Protein AF-A0A940G2L7-F1 (afdb_monomer_lite)

Foldseek 3Di:
DFCPVVVVVVCVLCVVVVWHWDDDRFWIKTWDDAPFWIKMWIWGTDDPQKIKIWIWTPGGPDPDIDTDMDMDGVVCVSVVVVVNVVVVVVVSVD

Structure (mmCIF, N/CA/C/O backbone):
data_AF-A0A940G2L7-F1
#
_entry.id   AF-A0A940G2L7-F1
#
loop_
_atom_site.group_PDB
_atom_site.id
_atom_site.type_symbol
_atom_site.label_atom_id
_atom_site.label_alt_id
_atom_site.label_comp_id
_atom_site.label_asym_id
_atom_site.label_entity_id
_atom_site.label_seq_id
_atom_site.pdbx_PDB_ins_code
_atom_site.Cartn_x
_atom_site.Cartn_y
_atom_site.Cartn_z
_atom_site.occupancy
_atom_site.B_iso_or_equiv
_atom_site.auth_seq_id
_atom_site.auth_comp_id
_atom_site.auth_asym_id
_atom_site.auth_atom_id
_atom_site.pdbx_PDB_model_num
ATOM 1 N N . MET A 1 1 ? -9.500 5.760 15.352 1.00 59.47 1 MET A N 1
ATOM 2 C CA . MET A 1 1 ? -9.691 4.338 14.995 1.00 59.47 1 MET A CA 1
ATOM 3 C C . MET A 1 1 ? -8.291 3.773 14.790 1.00 59.47 1 MET A C 1
ATOM 5 O O . MET A 1 1 ? -7.463 4.509 14.274 1.00 59.47 1 MET A O 1
ATOM 9 N N . SER A 1 2 ? -7.957 2.584 15.293 1.00 78.00 2 SER A N 1
ATOM 10 C CA . SER A 1 2 ? -6.599 2.031 15.145 1.00 78.00 2 SER A CA 1
ATOM 11 C C . SER A 1 2 ? -6.554 1.000 14.019 1.00 78.00 2 SER A C 1
ATOM 13 O O . SER A 1 2 ? -7.588 0.466 13.621 1.00 78.00 2 SER A O 1
ATOM 15 N N . PHE A 1 3 ? -5.354 0.675 13.538 1.00 84.75 3 PHE A N 1
ATOM 16 C CA . PHE A 1 3 ? -5.148 -0.400 12.563 1.00 84.75 3 PHE A CA 1
ATOM 17 C C . PHE A 1 3 ? -5.533 -1.795 13.063 1.00 84.75 3 PHE A C 1
ATOM 19 O O . PHE A 1 3 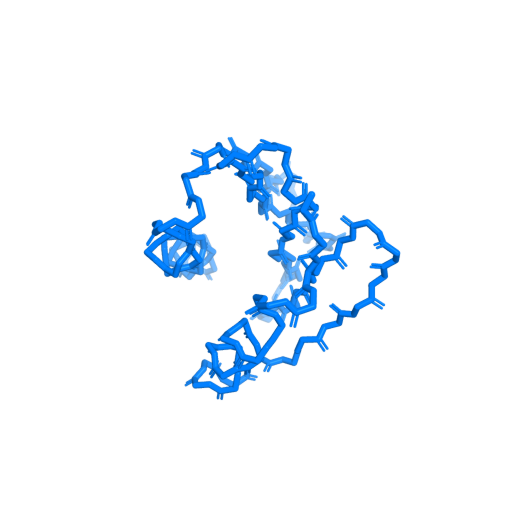? -5.641 -2.708 12.255 1.00 84.75 3 PHE A O 1
ATOM 26 N N . ALA A 1 4 ? -5.769 -1.982 14.365 1.00 85.38 4 ALA A N 1
ATOM 27 C CA . ALA A 1 4 ? -5.968 -3.305 14.952 1.00 85.38 4 ALA A CA 1
ATOM 28 C C . ALA A 1 4 ? -7.091 -4.113 14.273 1.00 85.38 4 ALA A C 1
ATOM 30 O O . ALA A 1 4 ? -6.970 -5.326 14.128 1.00 85.38 4 ALA A O 1
ATOM 31 N N . SER A 1 5 ? -8.162 -3.453 13.819 1.00 90.31 5 SER A N 1
ATOM 32 C CA . SER A 1 5 ? -9.266 -4.108 13.104 1.00 90.31 5 SER A CA 1
ATOM 33 C C . SER A 1 5 ? -9.006 -4.322 11.609 1.00 90.31 5 SER A C 1
ATOM 35 O O . SER A 1 5 ? -9.685 -5.138 10.993 1.00 90.31 5 SER A O 1
ATOM 37 N N . LEU A 1 6 ? -8.058 -3.592 11.018 1.00 93.00 6 LEU A N 1
ATOM 38 C CA . LEU A 1 6 ? -7.743 -3.631 9.585 1.00 93.00 6 LEU A CA 1
ATOM 39 C C . LEU A 1 6 ? -6.561 -4.557 9.282 1.00 93.00 6 LEU A C 1
ATOM 41 O O . LEU A 1 6 ? -6.527 -5.174 8.219 1.00 93.00 6 LEU A O 1
ATOM 45 N N . ASP A 1 7 ? -5.633 -4.703 10.230 1.00 94.94 7 ASP A N 1
ATOM 46 C CA . ASP A 1 7 ? -4.393 -5.470 10.085 1.00 94.94 7 ASP A CA 1
ATOM 47 C C . ASP A 1 7 ? -4.599 -6.893 9.549 1.00 94.94 7 ASP A C 1
ATOM 49 O O . ASP A 1 7 ? -3.8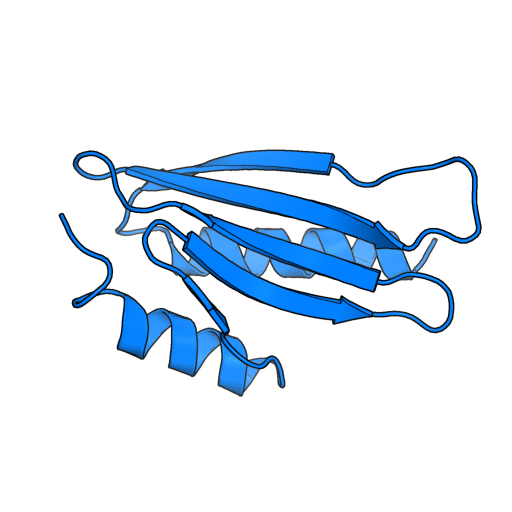93 -7.254 8.607 1.00 94.94 7 ASP A O 1
ATOM 53 N N . PRO A 1 8 ? -5.571 -7.696 10.033 1.00 96.38 8 PRO A N 1
ATOM 54 C CA . PRO A 1 8 ? -5.788 -9.036 9.486 1.00 96.38 8 PRO A CA 1
ATOM 55 C C . PRO A 1 8 ? -6.200 -9.028 8.008 1.00 96.38 8 PRO A C 1
ATOM 57 O O . PRO A 1 8 ? -5.870 -9.946 7.258 1.00 96.38 8 PRO A O 1
ATOM 60 N N . GLY A 1 9 ? -6.944 -8.004 7.585 1.00 97.19 9 GLY A N 1
ATOM 61 C CA . GLY A 1 9 ? -7.372 -7.851 6.200 1.00 97.19 9 GLY A CA 1
ATOM 62 C C . GLY A 1 9 ? -6.232 -7.383 5.301 1.00 97.19 9 GLY A C 1
ATOM 63 O O . GLY A 1 9 ? -6.022 -7.969 4.242 1.00 97.19 9 GLY A O 1
ATOM 64 N N . ILE A 1 10 ? -5.462 -6.384 5.746 1.00 97.06 10 ILE A N 1
ATOM 65 C CA . ILE A 1 10 ? -4.299 -5.875 5.003 1.00 97.06 10 ILE A CA 1
ATOM 66 C C . ILE A 1 10 ? -3.238 -6.975 4.872 1.00 97.06 10 ILE A C 1
ATOM 68 O O . ILE A 1 10 ? -2.663 -7.155 3.803 1.00 97.06 10 ILE A O 1
ATOM 72 N N . GLU A 1 11 ? -3.013 -7.761 5.925 1.00 97.81 11 GLU A N 1
ATOM 73 C CA . GLU A 1 11 ? -2.075 -8.887 5.899 1.00 97.81 11 GLU A CA 1
ATOM 74 C C . GLU A 1 11 ? -2.523 -9.987 4.934 1.00 97.81 11 GLU A C 1
ATOM 76 O O . GLU A 1 11 ? -1.707 -10.506 4.172 1.00 97.81 11 GLU A O 1
ATOM 81 N N . ARG A 1 12 ? -3.822 -10.311 4.912 1.00 98.19 12 ARG A N 1
ATOM 82 C CA . ARG A 1 12 ? -4.380 -11.266 3.948 1.00 98.19 12 ARG A CA 1
ATOM 83 C C . ARG A 1 12 ? -4.234 -10.768 2.514 1.00 98.19 12 ARG A C 1
ATOM 85 O O . ARG A 1 12 ? -3.850 -11.553 1.653 1.00 98.19 12 ARG A O 1
ATOM 92 N N . TRP A 1 13 ? -4.551 -9.498 2.270 1.00 98.25 13 TRP A N 1
ATOM 93 C CA . TRP A 1 13 ? -4.390 -8.872 0.961 1.00 98.25 13 TRP A CA 1
ATOM 94 C C . TRP A 1 13 ? -2.927 -8.933 0.508 1.00 98.25 13 TRP A C 1
ATOM 96 O O . TRP A 1 13 ? -2.643 -9.466 -0.561 1.00 98.25 13 TRP A O 1
ATOM 106 N N . ALA A 1 14 ? -1.993 -8.499 1.358 1.00 98.12 14 ALA A N 1
ATOM 107 C CA . ALA A 1 14 ? -0.567 -8.537 1.050 1.00 98.12 14 ALA A CA 1
ATOM 108 C C . ALA A 1 14 ? -0.115 -9.969 0.721 1.00 98.12 14 ALA A C 1
ATOM 110 O O . ALA A 1 14 ? 0.495 -10.202 -0.321 1.00 98.12 14 ALA A O 1
ATOM 111 N N . GLY A 1 15 ? -0.501 -10.944 1.550 1.00 98.12 15 GLY A N 1
ATOM 112 C CA . GLY A 1 15 ? -0.180 -12.353 1.328 1.00 98.12 15 GLY A CA 1
ATOM 113 C C . GLY A 1 15 ? -0.747 -12.922 0.023 1.00 98.12 15 GLY A C 1
ATOM 114 O O . GLY A 1 15 ? -0.060 -13.692 -0.645 1.00 98.12 15 GLY A O 1
ATOM 115 N N . ALA A 1 16 ? -1.959 -12.524 -0.379 1.00 98.06 16 ALA A N 1
ATOM 116 C CA . ALA A 1 16 ? -2.569 -12.953 -1.642 1.00 98.06 16 ALA A CA 1
ATOM 117 C C . ALA A 1 16 ? -1.792 -12.467 -2.879 1.00 98.06 16 ALA A C 1
ATOM 119 O O . ALA A 1 16 ? -1.795 -13.144 -3.905 1.00 98.06 16 ALA A O 1
ATOM 120 N N . HIS A 1 17 ? -1.084 -11.342 -2.756 1.00 97.69 17 HIS A N 1
ATOM 121 C CA . HIS A 1 17 ? -0.250 -10.757 -3.812 1.00 97.69 17 HIS A CA 1
ATOM 122 C C . HIS A 1 17 ? 1.242 -11.084 -3.669 1.00 97.69 17 HIS A C 1
ATOM 124 O O . HIS A 1 17 ? 2.074 -10.513 -4.370 1.00 97.69 17 HIS A O 1
ATOM 130 N N . GLY A 1 18 ? 1.609 -11.987 -2.753 1.00 97.12 18 GLY A N 1
ATOM 131 C CA . GLY A 1 18 ? 3.012 -12.326 -2.492 1.00 97.12 18 GLY A CA 1
ATOM 132 C C . GLY A 1 18 ? 3.820 -11.182 -1.867 1.00 97.12 18 GLY A C 1
ATOM 133 O O . GLY A 1 18 ? 5.049 -11.204 -1.901 1.00 97.12 18 GLY A O 1
ATOM 134 N N . LEU A 1 19 ? 3.145 -10.186 -1.294 1.00 97.44 19 LEU A N 1
ATOM 135 C CA . LEU A 1 19 ? 3.747 -9.058 -0.596 1.00 97.44 19 LEU A CA 1
ATOM 136 C C . LEU A 1 19 ? 3.857 -9.357 0.900 1.00 97.44 19 LEU A C 1
ATOM 138 O O . LEU A 1 19 ? 3.075 -10.113 1.481 1.00 97.44 19 LEU A O 1
ATOM 142 N N . ARG A 1 20 ? 4.820 -8.707 1.553 1.00 97.06 20 ARG A N 1
ATOM 143 C CA . ARG A 1 20 ? 4.973 -8.755 3.008 1.00 97.06 20 ARG A CA 1
ATOM 144 C C . ARG A 1 20 ? 4.520 -7.440 3.628 1.00 97.06 20 ARG A C 1
ATOM 146 O O . ARG A 1 20 ? 5.088 -6.394 3.328 1.00 97.06 20 ARG A O 1
ATOM 153 N N . LEU A 1 21 ? 3.556 -7.526 4.544 1.00 97.62 21 LEU A N 1
ATOM 154 C CA . LEU A 1 21 ? 3.095 -6.383 5.322 1.00 97.62 21 LEU A CA 1
ATOM 155 C C . LEU A 1 21 ? 4.119 -5.982 6.391 1.00 97.62 21 LEU A C 1
ATOM 157 O O . LEU A 1 21 ? 4.456 -6.770 7.280 1.00 97.62 21 LEU A O 1
ATOM 161 N N . MET A 1 22 ? 4.539 -4.726 6.336 1.00 97.50 22 MET A N 1
ATOM 162 C CA . MET A 1 22 ? 5.350 -4.048 7.340 1.00 97.50 22 MET A CA 1
ATOM 163 C C . MET A 1 22 ? 4.463 -3.130 8.187 1.00 97.50 22 MET A C 1
ATOM 165 O O . MET A 1 22 ? 3.448 -2.604 7.719 1.00 97.50 22 MET A O 1
ATOM 169 N N . ARG A 1 23 ? 4.817 -2.976 9.466 1.00 96.12 23 ARG A N 1
ATOM 170 C CA . ARG A 1 23 ? 4.012 -2.251 10.454 1.00 96.12 23 ARG A CA 1
ATOM 171 C C . ARG A 1 23 ? 4.887 -1.257 11.202 1.00 96.12 23 ARG A C 1
ATOM 173 O O . ARG A 1 23 ? 5.828 -1.668 11.873 1.00 96.12 23 ARG A O 1
ATOM 180 N N . GLU A 1 24 ? 4.520 0.014 11.133 1.00 93.88 24 GLU A N 1
ATOM 181 C CA . GLU A 1 24 ? 5.071 1.091 11.959 1.00 93.88 24 GLU A CA 1
ATOM 182 C C . GLU A 1 24 ? 3.920 1.851 12.629 1.00 93.88 24 GLU A C 1
ATOM 184 O O . GLU A 1 24 ? 2.760 1.663 12.262 1.00 93.88 24 GLU A O 1
ATOM 189 N N . GLU A 1 25 ? 4.198 2.658 13.656 1.00 87.06 25 GLU A N 1
ATOM 190 C CA . GLU A 1 25 ? 3.169 3.205 14.563 1.00 87.06 25 GLU A CA 1
ATOM 191 C C . GLU A 1 25 ? 1.927 3.741 13.833 1.00 87.06 25 GLU A C 1
ATOM 193 O O . GLU A 1 25 ? 0.806 3.296 14.101 1.00 87.06 25 GLU A O 1
ATOM 198 N N . ALA A 1 26 ? 2.135 4.636 12.866 1.00 89.94 26 ALA A N 1
ATOM 199 C CA . ALA A 1 26 ? 1.067 5.318 12.141 1.00 89.94 26 ALA A CA 1
ATOM 200 C C . ALA A 1 26 ? 0.823 4.786 10.722 1.00 89.94 26 ALA A C 1
ATOM 202 O O . ALA A 1 26 ? -0.072 5.296 10.045 1.00 89.94 26 ALA A O 1
ATOM 203 N N . VAL A 1 27 ? 1.579 3.782 10.264 1.00 94.88 27 VAL A N 1
ATOM 204 C CA . VAL A 1 27 ? 1.518 3.323 8.870 1.00 94.88 27 VAL A CA 1
ATOM 205 C C . VAL A 1 27 ? 1.593 1.808 8.723 1.00 94.88 27 VAL A C 1
ATOM 207 O O . VAL A 1 27 ? 2.146 1.065 9.543 1.00 94.88 27 VAL A O 1
ATOM 210 N N . ARG A 1 28 ? 1.013 1.337 7.629 1.00 96.94 28 ARG A N 1
ATOM 211 C CA . ARG A 1 28 ? 1.129 -0.026 7.125 1.00 96.94 28 ARG A CA 1
ATOM 212 C C . ARG A 1 28 ? 1.646 0.058 5.714 1.00 96.94 28 ARG A C 1
ATOM 214 O O . ARG A 1 28 ? 1.110 0.828 4.933 1.00 96.94 28 ARG A O 1
ATOM 221 N N . PHE A 1 29 ? 2.674 -0.704 5.383 1.00 97.31 29 PHE A N 1
ATOM 222 C CA . PHE A 1 29 ? 3.237 -0.616 4.045 1.00 97.31 29 PHE A CA 1
ATOM 223 C C . PHE A 1 29 ? 3.756 -1.945 3.540 1.00 97.31 29 PHE A C 1
ATOM 225 O O . PHE A 1 29 ? 4.047 -2.860 4.309 1.00 97.31 29 PHE A O 1
ATOM 232 N N . CYS A 1 30 ? 3.851 -2.044 2.223 1.00 97.62 30 CYS A N 1
ATOM 233 C CA . CYS A 1 30 ? 4.438 -3.172 1.519 1.00 97.62 30 CYS A CA 1
ATOM 234 C C . CYS A 1 30 ? 5.410 -2.637 0.474 1.00 97.62 30 CYS A C 1
ATOM 236 O O . CYS A 1 30 ? 5.187 -1.564 -0.084 1.00 97.62 30 CYS A O 1
ATOM 238 N N . TYR A 1 31 ? 6.445 -3.416 0.179 1.00 96.69 31 TYR A N 1
ATOM 239 C CA . TYR A 1 31 ? 7.331 -3.149 -0.945 1.00 96.69 31 TYR A CA 1
ATOM 240 C C . TYR A 1 31 ? 7.051 -4.105 -2.090 1.00 96.69 31 TYR A C 1
ATOM 242 O O . TYR A 1 31 ? 6.715 -5.272 -1.876 1.00 96.69 31 TYR A O 1
ATOM 250 N N . THR A 1 32 ? 7.243 -3.616 -3.305 1.00 95.69 32 THR A N 1
ATOM 251 C CA . THR A 1 32 ? 7.279 -4.432 -4.512 1.00 95.69 32 THR A CA 1
ATOM 252 C C . THR A 1 32 ? 8.287 -3.829 -5.479 1.00 95.69 32 THR A C 1
ATOM 254 O O . THR A 1 32 ? 8.524 -2.629 -5.437 1.00 95.69 32 THR A O 1
ATOM 257 N N . SER A 1 33 ? 8.903 -4.624 -6.343 1.00 93.94 33 SER A N 1
ATOM 258 C CA . SER A 1 33 ? 9.975 -4.141 -7.218 1.00 93.94 33 SER A CA 1
ATOM 259 C C . SER A 1 33 ? 9.845 -4.667 -8.644 1.00 93.94 33 SER A C 1
ATOM 261 O O . SER A 1 33 ? 9.068 -5.588 -8.923 1.00 93.94 33 SER A O 1
ATOM 263 N N . SER A 1 34 ? 10.566 -4.023 -9.555 1.00 89.75 34 SER A N 1
ATOM 264 C CA . SER A 1 34 ? 10.945 -4.543 -10.869 1.00 89.75 34 SER A CA 1
ATOM 265 C C . SER A 1 34 ? 12.450 -4.844 -10.875 1.00 89.75 34 SER A C 1
ATOM 267 O O . SER A 1 34 ? 13.119 -4.739 -9.849 1.00 89.75 34 SER A O 1
ATOM 269 N N . GLU A 1 35 ? 13.014 -5.194 -12.032 1.00 86.31 35 GLU A N 1
ATOM 270 C CA . GLU A 1 35 ? 14.472 -5.318 -12.184 1.00 86.31 35 GLU A CA 1
ATOM 271 C C . GLU A 1 35 ? 15.217 -3.983 -12.010 1.00 86.31 35 GLU A C 1
ATOM 273 O O . GLU A 1 35 ? 16.435 -3.984 -11.845 1.00 86.31 35 GLU A O 1
ATOM 278 N N . ARG A 1 36 ? 14.507 -2.850 -12.092 1.00 85.44 36 ARG A N 1
ATOM 279 C CA . ARG A 1 36 ? 15.105 -1.510 -12.140 1.00 85.44 36 ARG A CA 1
ATOM 280 C C . ARG A 1 36 ? 14.693 -0.599 -10.995 1.00 85.44 36 ARG A C 1
ATOM 282 O O . ARG A 1 36 ? 15.397 0.367 -10.738 1.00 85.44 36 ARG A O 1
ATOM 289 N N . GLU A 1 37 ? 13.558 -0.859 -10.357 1.00 91.19 37 GLU A N 1
ATOM 290 C CA . GLU A 1 37 ? 12.952 0.088 -9.424 1.00 91.19 37 GLU A CA 1
ATOM 291 C C . GLU A 1 37 ? 12.300 -0.622 -8.238 1.00 91.19 37 GLU A C 1
ATOM 293 O O . GLU A 1 37 ? 11.740 -1.716 -8.374 1.00 91.19 37 GLU A O 1
ATOM 298 N N . CYS A 1 38 ? 12.332 0.033 -7.081 1.00 93.81 38 CYS A N 1
ATOM 299 C CA . CYS A 1 38 ? 11.638 -0.396 -5.872 1.00 93.81 38 CYS A CA 1
ATOM 300 C C . CYS A 1 38 ? 10.485 0.561 -5.574 1.00 93.81 38 CYS A C 1
ATOM 302 O O . CYS A 1 38 ? 10.666 1.777 -5.553 1.00 93.81 38 CYS A O 1
ATOM 304 N N . PHE A 1 39 ? 9.315 0.004 -5.281 1.00 95.81 39 PHE A N 1
ATOM 305 C CA . PHE A 1 39 ? 8.091 0.735 -4.986 1.00 95.81 39 PHE A CA 1
ATOM 306 C C . PHE A 1 39 ? 7.571 0.397 -3.597 1.00 95.81 39 PHE A C 1
ATOM 308 O O . PHE A 1 39 ? 7.763 -0.715 -3.094 1.00 95.81 39 PHE A O 1
ATOM 315 N N . GLN A 1 40 ? 6.840 1.3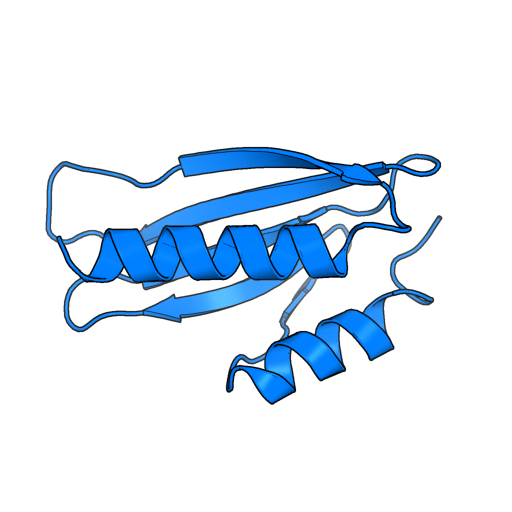34 -3.011 1.00 97.19 40 GLN A N 1
ATOM 316 C CA . GLN A 1 40 ? 6.163 1.181 -1.736 1.00 97.19 40 GLN A CA 1
ATOM 317 C C . GLN A 1 40 ? 4.701 1.573 -1.869 1.00 97.19 40 GLN A C 1
ATOM 319 O O . GLN A 1 40 ? 4.383 2.600 -2.459 1.00 97.19 40 GLN A O 1
ATOM 324 N N . ILE A 1 41 ? 3.834 0.755 -1.280 1.00 98.12 41 ILE A N 1
ATOM 325 C CA . ILE A 1 41 ? 2.427 1.075 -1.045 1.00 98.12 41 ILE A CA 1
ATOM 326 C C . ILE A 1 41 ? 2.302 1.358 0.445 1.00 98.12 41 ILE A C 1
ATOM 328 O O . ILE A 1 41 ? 2.637 0.484 1.248 1.00 98.12 41 ILE A O 1
ATOM 332 N N . VAL A 1 42 ? 1.833 2.544 0.816 1.00 97.88 42 VAL A N 1
ATOM 333 C CA . VAL A 1 42 ? 1.658 2.989 2.203 1.00 97.88 42 VAL A CA 1
ATOM 334 C C . VAL A 1 42 ? 0.181 3.221 2.475 1.00 97.88 42 VAL A C 1
ATOM 336 O O . VAL A 1 42 ? -0.533 3.804 1.671 1.00 97.88 42 VAL A O 1
ATOM 339 N N . VAL A 1 43 ? -0.278 2.778 3.637 1.00 97.50 43 VAL A N 1
ATOM 340 C CA . VAL A 1 43 ? -1.594 3.065 4.193 1.00 97.50 43 VAL A CA 1
ATOM 341 C C . VAL A 1 43 ? -1.391 3.783 5.515 1.00 97.50 43 VAL A C 1
ATOM 343 O O . VAL A 1 43 ? -0.738 3.250 6.417 1.00 97.50 43 VAL A O 1
ATOM 346 N N . TRP A 1 44 ? -1.975 4.968 5.651 1.00 96.50 44 TRP A N 1
ATOM 347 C CA . TRP A 1 44 ? -1.933 5.746 6.887 1.00 96.50 44 TRP A CA 1
ATOM 348 C C . TRP A 1 44 ? -3.060 5.379 7.836 1.00 96.50 44 TRP A C 1
ATOM 350 O O . TRP A 1 44 ? -4.137 4.934 7.426 1.00 96.50 44 TRP A O 1
ATOM 360 N N . ALA A 1 45 ? -2.800 5.573 9.129 1.00 93.31 45 ALA A N 1
ATOM 361 C CA . ALA A 1 45 ? -3.777 5.325 10.174 1.00 93.31 45 ALA A CA 1
ATOM 362 C C . ALA A 1 45 ? -5.097 6.060 9.881 1.00 93.31 45 ALA A C 1
ATOM 364 O O . ALA A 1 45 ? -5.086 7.231 9.495 1.00 93.31 45 ALA A O 1
ATOM 365 N N . PRO A 1 46 ? -6.247 5.395 10.080 1.00 93.06 46 PRO A N 1
ATOM 366 C CA . PRO A 1 46 ? -7.529 5.974 9.722 1.00 93.06 46 PRO A CA 1
ATOM 367 C C . PRO A 1 46 ? -7.893 7.177 10.601 1.00 93.06 46 PRO A C 1
ATOM 369 O O . PRO A 1 46 ? -7.840 7.120 11.837 1.00 93.06 46 PRO A O 1
ATOM 372 N N . VAL A 1 47 ? -8.369 8.240 9.954 1.00 93.44 47 VAL A N 1
ATOM 373 C CA . VAL A 1 47 ? -8.937 9.436 10.587 1.00 93.44 47 VAL A CA 1
ATOM 374 C C . VAL A 1 47 ? -10.447 9.425 10.346 1.00 93.44 47 VAL A C 1
ATOM 376 O O . VAL A 1 47 ? -10.938 9.671 9.246 1.00 93.44 47 VAL A O 1
ATOM 379 N N . GLY A 1 48 ? -11.215 9.083 11.383 1.00 91.94 48 GLY A N 1
ATOM 380 C CA . GLY A 1 48 ? -12.653 8.834 11.236 1.00 91.94 48 GLY A CA 1
ATOM 381 C C . GLY A 1 48 ? -12.920 7.579 10.395 1.00 91.94 48 GLY A C 1
ATOM 382 O O . GLY A 1 48 ? -12.437 6.509 10.752 1.00 91.94 48 GLY A O 1
ATOM 383 N N . ASN A 1 49 ? -13.684 7.719 9.301 1.00 93.94 49 ASN A N 1
ATOM 384 C CA . ASN A 1 49 ? -13.980 6.635 8.346 1.00 93.94 49 ASN A CA 1
ATOM 385 C C . ASN A 1 49 ? -13.115 6.693 7.073 1.00 93.94 49 ASN A C 1
ATOM 387 O O . ASN A 1 49 ? -13.484 6.108 6.056 1.00 93.94 49 ASN A O 1
ATOM 391 N N . ARG A 1 50 ? -12.013 7.447 7.085 1.00 95.81 50 ARG A N 1
ATOM 392 C CA . ARG A 1 50 ? -11.131 7.615 5.926 1.00 95.81 50 ARG A CA 1
ATOM 393 C C . ARG A 1 50 ? -9.711 7.199 6.244 1.00 95.81 50 ARG A C 1
ATOM 395 O O . ARG A 1 50 ? -9.282 7.275 7.394 1.00 95.81 50 ARG A O 1
ATOM 402 N N . LEU A 1 51 ? -8.998 6.796 5.207 1.00 95.69 51 LEU A N 1
ATOM 403 C CA . LEU A 1 51 ? -7.584 6.460 5.236 1.00 95.69 51 LEU A CA 1
ATOM 404 C C . LEU A 1 51 ? -6.919 6.951 3.951 1.00 95.69 51 LEU A C 1
ATOM 406 O O . LEU A 1 51 ? -7.552 6.999 2.897 1.00 95.69 51 LEU A O 1
ATOM 410 N N . LEU A 1 52 ? -5.653 7.329 4.070 1.00 97.38 52 LEU A N 1
ATOM 411 C CA . LEU A 1 52 ? -4.816 7.754 2.955 1.00 97.38 52 LEU A CA 1
ATOM 412 C C . LEU A 1 52 ? -4.014 6.547 2.463 1.00 97.38 52 LEU A C 1
ATOM 414 O O . LEU A 1 52 ? -3.414 5.841 3.279 1.00 97.38 52 LEU A O 1
ATOM 418 N N . ILE A 1 53 ? -4.020 6.323 1.151 1.00 97.88 53 ILE A N 1
ATOM 419 C CA . ILE A 1 53 ? -3.143 5.372 0.468 1.00 97.88 53 ILE A CA 1
ATOM 420 C C . ILE A 1 53 ? -2.166 6.172 -0.382 1.00 97.88 53 ILE A C 1
ATOM 422 O O . ILE A 1 53 ? -2.575 7.096 -1.085 1.00 97.88 53 ILE A O 1
ATOM 426 N N . GLU A 1 54 ? -0.895 5.801 -0.327 1.00 97.69 54 GLU A N 1
ATOM 427 C CA . GLU A 1 54 ? 0.161 6.407 -1.126 1.00 97.69 54 GLU A CA 1
ATOM 428 C C . GLU A 1 54 ? 0.986 5.338 -1.841 1.00 97.69 54 GLU A C 1
ATOM 430 O O . GLU A 1 54 ? 1.209 4.245 -1.316 1.00 97.69 54 GLU A O 1
ATOM 435 N N . ASN A 1 55 ? 1.463 5.681 -3.030 1.00 96.19 55 ASN A N 1
ATOM 436 C CA . ASN A 1 55 ? 2.422 4.924 -3.813 1.00 96.19 55 ASN A CA 1
ATOM 437 C C . ASN A 1 55 ? 3.676 5.766 -4.004 1.00 96.19 55 ASN A C 1
ATOM 439 O O . ASN A 1 55 ? 3.571 6.904 -4.453 1.00 96.19 55 ASN A O 1
ATOM 443 N N . PHE A 1 56 ? 4.839 5.174 -3.753 1.00 93.50 56 PHE A N 1
ATOM 444 C CA . PHE A 1 56 ? 6.136 5.815 -3.951 1.00 93.50 56 PHE A CA 1
ATOM 445 C C . PHE A 1 56 ? 7.080 4.906 -4.730 1.00 93.50 56 PHE A C 1
ATOM 447 O O . PHE A 1 56 ? 7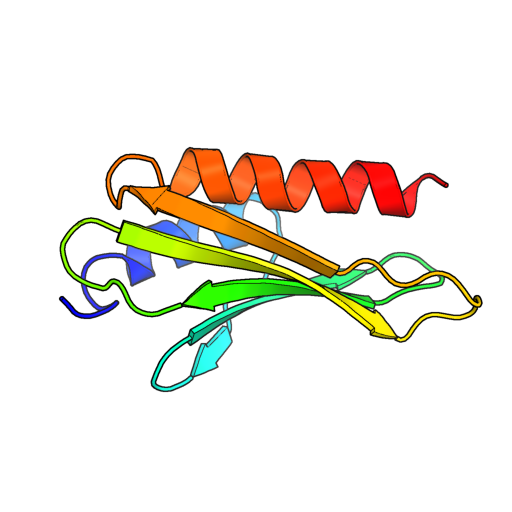.122 3.704 -4.466 1.00 93.50 56 PHE A O 1
ATOM 454 N N . SER A 1 57 ? 7.888 5.462 -5.626 1.00 91.69 57 SER A N 1
ATOM 455 C CA . SER A 1 57 ? 9.168 4.871 -6.019 1.00 91.69 57 SER A CA 1
ATOM 456 C C . SER A 1 57 ? 10.239 5.294 -5.013 1.00 91.69 57 SER A C 1
ATOM 458 O O . SER A 1 57 ? 10.420 6.483 -4.771 1.00 91.69 57 SER A O 1
ATOM 460 N N . ILE A 1 58 ? 10.932 4.332 -4.408 1.00 87.56 58 ILE A N 1
ATOM 461 C CA . ILE A 1 58 ? 11.959 4.580 -3.379 1.00 87.56 58 ILE A CA 1
ATOM 462 C C . ILE A 1 58 ? 13.364 4.507 -3.959 1.00 87.56 58 ILE A C 1
ATOM 464 O O . ILE A 1 58 ? 14.253 5.234 -3.527 1.00 87.56 58 ILE A O 1
ATOM 468 N N . GLU A 1 59 ? 13.562 3.630 -4.936 1.00 80.50 59 GLU A N 1
ATOM 469 C CA . GLU A 1 59 ? 14.808 3.539 -5.686 1.00 80.50 59 GLU A CA 1
ATOM 470 C C . GLU A 1 59 ? 14.449 3.524 -7.164 1.00 80.50 59 GLU A C 1
ATOM 472 O O . GLU A 1 59 ? 13.719 2.636 -7.615 1.00 80.50 59 GLU A O 1
ATOM 477 N N . THR A 1 60 ? 14.946 4.518 -7.895 1.00 78.62 60 THR A N 1
ATOM 478 C CA . THR A 1 60 ? 14.757 4.673 -9.336 1.00 78.62 60 THR A CA 1
ATOM 479 C C . THR A 1 60 ? 16.119 4.706 -10.022 1.00 78.62 60 THR A C 1
ATOM 481 O O . THR A 1 60 ? 17.084 5.283 -9.520 1.00 78.62 60 THR A O 1
ATOM 484 N N . ILE A 1 61 ? 16.226 4.043 -11.175 1.00 74.88 61 ILE A N 1
ATOM 485 C CA . ILE A 1 61 ? 17.416 4.132 -12.042 1.00 74.88 61 ILE A CA 1
ATOM 486 C C . ILE A 1 61 ? 17.299 5.331 -13.007 1.00 74.88 61 ILE A C 1
ATOM 488 O O . ILE A 1 61 ? 18.297 5.737 -13.602 1.00 74.88 61 ILE A O 1
ATOM 492 N N . GLY A 1 62 ? 16.098 5.897 -13.170 1.00 72.88 62 GLY A N 1
ATOM 493 C CA . GLY A 1 62 ? 15.815 7.022 -14.063 1.00 72.88 62 GLY A CA 1
ATOM 494 C C . GLY A 1 62 ? 15.408 8.309 -13.343 1.00 72.88 62 GLY A C 1
ATOM 495 O O . GLY A 1 62 ? 15.294 8.349 -12.123 1.00 72.88 62 GLY A O 1
ATOM 496 N N . ASP A 1 63 ? 15.151 9.346 -14.141 1.00 79.38 63 ASP A N 1
ATOM 497 C CA . ASP A 1 63 ? 14.764 10.686 -13.671 1.00 79.38 63 ASP A CA 1
ATOM 498 C C . ASP A 1 63 ? 13.253 10.818 -13.376 1.00 79.38 63 ASP A C 1
ATOM 500 O O . ASP A 1 63 ? 12.784 11.891 -12.996 1.00 79.38 63 ASP A O 1
ATOM 504 N N . GLU A 1 64 ? 12.470 9.756 -13.593 1.00 81.81 64 GLU A N 1
ATOM 505 C CA . GLU A 1 64 ? 11.034 9.728 -13.302 1.00 81.81 64 GLU A CA 1
ATOM 506 C C . GLU A 1 64 ? 10.781 9.075 -11.941 1.00 81.81 64 GLU A C 1
ATOM 508 O O . GLU A 1 64 ? 11.287 7.991 -11.661 1.00 81.81 64 GLU A O 1
ATOM 513 N N . GLU A 1 65 ? 9.952 9.712 -11.116 1.00 86.94 65 GLU A N 1
ATOM 514 C CA . GLU A 1 65 ? 9.527 9.190 -9.817 1.00 86.94 65 GLU A CA 1
ATOM 515 C C . GLU A 1 65 ? 8.010 8.982 -9.809 1.00 86.94 65 GLU A C 1
ATOM 517 O O . GLU A 1 65 ? 7.239 9.835 -10.261 1.00 86.94 65 GLU A O 1
ATOM 522 N N . LEU A 1 66 ? 7.570 7.845 -9.271 1.00 88.94 66 LEU A N 1
ATOM 523 C CA . LEU A 1 66 ? 6.168 7.609 -8.956 1.00 88.94 66 LEU A CA 1
ATOM 524 C C . LEU A 1 66 ? 5.896 8.164 -7.559 1.00 88.94 66 LEU A C 1
ATOM 526 O O . 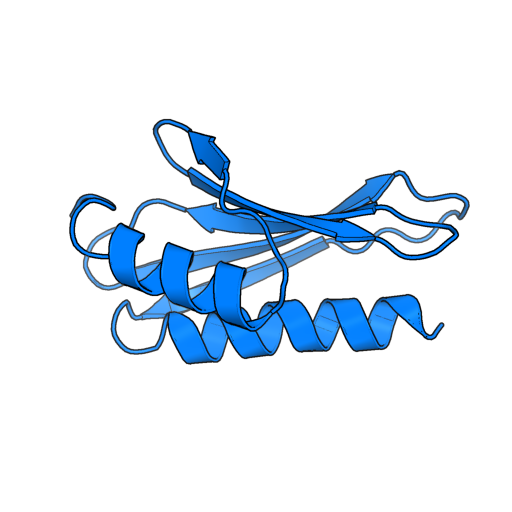LEU A 1 66 ? 6.443 7.660 -6.582 1.00 88.94 66 LEU A O 1
ATOM 530 N N . HIS A 1 67 ? 5.004 9.142 -7.454 1.00 94.56 67 HIS A N 1
ATOM 531 C CA . HIS A 1 67 ? 4.426 9.552 -6.181 1.00 94.56 67 HIS A CA 1
ATOM 532 C C . HIS A 1 67 ? 2.956 9.911 -6.392 1.00 94.56 67 HIS A C 1
ATOM 534 O O . HIS A 1 67 ? 2.636 10.928 -7.001 1.00 94.56 67 HIS A O 1
ATOM 540 N N . GLU A 1 68 ? 2.063 9.057 -5.901 1.00 95.88 68 GLU A N 1
ATOM 541 C CA . GLU A 1 68 ? 0.614 9.224 -6.029 1.00 95.88 68 GLU A CA 1
ATOM 542 C C . GLU A 1 68 ? -0.057 8.966 -4.683 1.00 95.88 68 GLU A C 1
ATOM 544 O O . GLU A 1 68 ? 0.302 8.016 -3.991 1.00 95.88 68 GLU A O 1
ATOM 549 N N . ALA A 1 69 ? -1.046 9.781 -4.321 1.00 96.62 69 ALA A N 1
ATOM 550 C CA . ALA A 1 69 ? -1.717 9.711 -3.027 1.00 96.62 69 ALA A CA 1
ATOM 551 C C . ALA A 1 69 ? -3.218 9.981 -3.168 1.00 96.62 69 ALA A C 1
ATOM 553 O O . ALA A 1 69 ? -3.628 10.917 -3.859 1.00 96.62 69 ALA A O 1
ATOM 554 N N . TRP A 1 70 ? -4.054 9.183 -2.504 1.00 97.12 70 TRP A N 1
ATOM 555 C CA . TRP A 1 70 ? -5.501 9.407 -2.483 1.00 97.12 70 TRP A CA 1
ATOM 556 C C . TRP A 1 70 ? -6.164 8.865 -1.218 1.00 97.12 70 TRP A C 1
ATOM 558 O O . TRP A 1 70 ? -5.721 7.898 -0.597 1.00 97.12 70 TRP A O 1
ATOM 568 N N . GLU A 1 71 ? -7.271 9.498 -0.835 1.00 97.56 71 GLU A N 1
ATOM 569 C CA . GLU A 1 71 ? -8.096 9.046 0.281 1.00 97.56 71 GLU A CA 1
ATOM 570 C C . GLU A 1 71 ? -9.138 8.027 -0.177 1.00 97.56 71 GLU A C 1
ATOM 572 O O . GLU A 1 71 ? -9.798 8.201 -1.205 1.00 97.56 71 GLU A O 1
ATOM 577 N N . VAL A 1 72 ? -9.370 7.012 0.650 1.00 97.25 72 VAL A N 1
ATOM 578 C CA . VAL A 1 72 ? -10.506 6.093 0.522 1.00 97.25 72 VAL A CA 1
ATOM 579 C C . VAL A 1 72 ? -11.240 5.966 1.854 1.00 97.25 72 VAL A C 1
ATOM 581 O O . VAL A 1 72 ? -10.719 6.318 2.915 1.00 97.25 72 VAL A O 1
ATOM 584 N N . SER A 1 73 ? -12.481 5.479 1.818 1.00 96.88 73 SER A N 1
ATOM 585 C CA . SER A 1 73 ? -13.162 5.065 3.045 1.00 96.88 73 SER A CA 1
ATOM 586 C C . SER A 1 73 ? -12.579 3.754 3.569 1.00 96.88 73 SER A C 1
ATOM 588 O O . SER A 1 73 ? -12.046 2.955 2.800 1.00 96.88 73 SER A O 1
ATOM 590 N N . VAL A 1 74 ? -12.738 3.494 4.868 1.00 95.56 74 VAL A N 1
ATOM 591 C CA . VAL A 1 74 ? -12.376 2.198 5.469 1.00 95.56 74 VAL A CA 1
ATOM 592 C C . VAL A 1 74 ? -13.077 1.037 4.757 1.00 95.56 74 VAL A C 1
ATOM 594 O O . VAL A 1 74 ? -12.456 0.007 4.509 1.00 95.56 74 VAL A O 1
ATOM 597 N N . ASP A 1 75 ? -14.335 1.235 4.360 1.00 96.00 75 ASP A N 1
ATOM 598 C CA . ASP A 1 75 ? -15.130 0.235 3.638 1.00 96.00 75 ASP A CA 1
ATOM 599 C C . ASP A 1 75 ? -14.554 -0.103 2.251 1.00 96.00 75 ASP A C 1
ATOM 601 O O . ASP A 1 75 ? -14.706 -1.226 1.780 1.00 96.00 75 ASP A O 1
ATOM 605 N N . ASN A 1 76 ? -13.843 0.844 1.628 1.00 97.38 76 ASN A N 1
ATOM 606 C CA . ASN A 1 76 ? -13.251 0.707 0.295 1.00 97.38 76 ASN A CA 1
ATOM 607 C C . ASN A 1 76 ? -11.727 0.495 0.342 1.00 97.38 76 ASN A C 1
ATOM 609 O O . ASN A 1 76 ? -11.056 0.617 -0.683 1.00 97.38 76 ASN A O 1
ATOM 613 N N . LEU A 1 77 ? -11.160 0.194 1.517 1.00 96.88 77 LEU A N 1
ATOM 614 C CA . LEU A 1 77 ? -9.717 0.014 1.709 1.00 96.88 77 LEU A CA 1
ATOM 615 C C . LEU A 1 77 ? -9.113 -0.963 0.695 1.00 96.88 77 LEU A C 1
ATOM 617 O O . LEU A 1 77 ? -8.098 -0.663 0.074 1.00 96.88 77 LEU A O 1
ATOM 621 N N . PHE A 1 78 ? -9.724 -2.137 0.541 1.00 97.69 78 PHE A N 1
ATOM 622 C CA . PHE A 1 78 ? -9.157 -3.205 -0.281 1.00 97.69 78 PHE A CA 1
ATOM 623 C C . PHE A 1 78 ? -9.228 -2.885 -1.770 1.00 97.69 78 PHE A C 1
ATOM 625 O O . PHE A 1 78 ? -8.246 -3.102 -2.468 1.00 97.69 78 PHE A O 1
ATOM 632 N N . ASP A 1 79 ? -10.316 -2.272 -2.234 1.00 98.00 79 ASP A N 1
ATOM 633 C CA . ASP A 1 79 ? -10.401 -1.775 -3.610 1.00 98.00 79 ASP A CA 1
ATOM 634 C C . ASP A 1 79 ? -9.339 -0.694 -3.872 1.00 98.00 79 ASP A C 1
ATOM 636 O O . ASP A 1 79 ? -8.698 -0.684 -4.925 1.00 98.00 79 ASP A O 1
ATOM 640 N N . GLY A 1 80 ? -9.090 0.177 -2.887 1.00 97.81 80 GLY A N 1
ATOM 641 C CA . GLY A 1 80 ? -8.013 1.166 -2.940 1.00 97.81 80 GLY A CA 1
ATOM 642 C C . GLY A 1 80 ? -6.620 0.533 -3.024 1.00 97.81 80 GLY A C 1
ATOM 643 O O .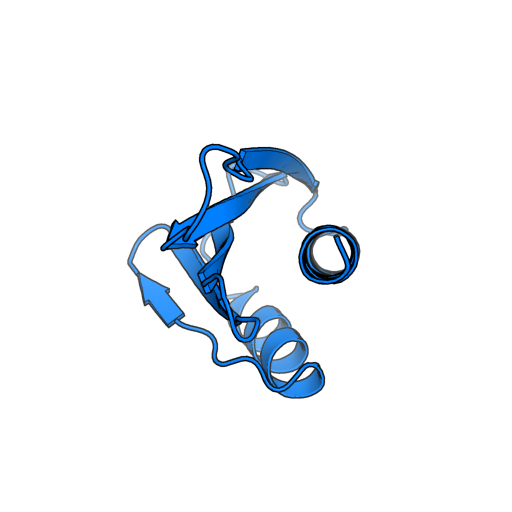 GLY A 1 80 ? -5.790 0.981 -3.812 1.00 97.81 80 GLY A O 1
ATOM 644 N N . LEU A 1 81 ? -6.370 -0.535 -2.266 1.00 98.12 81 LEU A N 1
ATOM 645 C CA . LEU A 1 81 ? -5.112 -1.286 -2.309 1.00 98.12 81 LEU A CA 1
ATOM 646 C C . LEU A 1 81 ? -4.908 -2.023 -3.644 1.00 98.12 81 LEU A C 1
ATOM 648 O O . LEU A 1 81 ? -3.803 -2.007 -4.188 1.00 98.12 81 LEU A O 1
ATOM 652 N N . GLU A 1 82 ? -5.962 -2.618 -4.211 1.00 98.25 82 GLU A N 1
ATOM 653 C CA . GLU A 1 82 ? -5.918 -3.206 -5.559 1.00 98.25 82 GLU A CA 1
ATOM 654 C C . GLU A 1 82 ? -5.590 -2.151 -6.620 1.00 98.25 82 GLU A C 1
ATOM 656 O O . GLU A 1 82 ? -4.761 -2.380 -7.505 1.00 98.25 82 GLU A O 1
ATOM 661 N N . GLN A 1 83 ? -6.207 -0.970 -6.523 1.00 97.88 83 GLN A N 1
ATOM 662 C CA . GLN A 1 83 ? -5.900 0.147 -7.410 1.00 97.88 83 GLN A CA 1
ATOM 663 C C . GLN A 1 83 ? -4.436 0.583 -7.269 1.00 97.88 83 GLN A C 1
ATOM 665 O O . GLN A 1 83 ? -3.763 0.768 -8.286 1.00 97.88 83 GLN A O 1
ATOM 670 N N . ALA A 1 84 ? -3.932 0.687 -6.037 1.00 97.56 84 ALA A N 1
ATOM 671 C CA . ALA A 1 84 ? -2.550 1.060 -5.762 1.00 97.56 84 ALA A CA 1
ATOM 672 C C . ALA A 1 84 ? -1.552 0.092 -6.395 1.00 97.56 84 ALA A C 1
ATOM 674 O O . ALA A 1 84 ? -0.650 0.517 -7.124 1.00 97.56 84 ALA A O 1
ATOM 675 N N . LEU A 1 85 ? -1.759 -1.209 -6.188 1.00 97.56 85 LEU A N 1
ATOM 676 C CA . LEU A 1 85 ? -0.916 -2.238 -6.779 1.00 97.56 85 LEU A CA 1
ATOM 677 C C . LEU A 1 85 ? -1.003 -2.216 -8.306 1.00 97.56 85 LEU A C 1
ATOM 679 O O . LEU A 1 85 ? 0.024 -2.231 -8.979 1.00 97.56 85 LEU A O 1
ATOM 683 N N . LYS A 1 86 ? -2.209 -2.102 -8.873 1.00 96.81 86 LYS A N 1
ATOM 684 C CA . LYS A 1 86 ? -2.397 -2.026 -10.327 1.00 96.81 86 LYS A CA 1
ATOM 685 C C . LYS A 1 86 ? -1.657 -0.840 -10.949 1.00 96.81 86 LYS A C 1
ATOM 687 O O . LYS A 1 86 ? -1.108 -0.990 -12.038 1.00 96.81 86 LYS A O 1
ATOM 692 N N . MET A 1 87 ? -1.635 0.319 -10.289 1.00 95.69 87 MET A N 1
ATOM 693 C CA . MET A 1 87 ? -0.882 1.486 -10.763 1.00 95.69 87 MET A CA 1
ATOM 694 C C . MET A 1 87 ? 0.619 1.201 -10.814 1.00 95.69 87 MET A C 1
ATOM 696 O O . MET A 1 87 ? 1.246 1.455 -11.842 1.00 95.69 87 MET A O 1
ATOM 700 N N . ILE A 1 88 ? 1.174 0.600 -9.758 1.00 95.25 88 ILE A N 1
ATOM 701 C CA . ILE A 1 88 ? 2.580 0.183 -9.736 1.00 95.25 88 ILE A CA 1
ATOM 702 C C . ILE A 1 88 ? 2.858 -0.861 -10.826 1.00 95.25 88 ILE A C 1
ATOM 704 O O . ILE A 1 88 ? 3.834 -0.740 -11.556 1.00 95.25 88 ILE A O 1
ATOM 708 N N . GLU A 1 89 ? 1.988 -1.852 -11.011 1.00 94.94 89 GLU A N 1
ATOM 709 C CA . GLU A 1 89 ? 2.158 -2.877 -12.052 1.00 94.94 89 GLU A CA 1
ATOM 710 C C . GLU A 1 89 ? 2.084 -2.318 -13.479 1.00 94.94 89 GLU A C 1
ATOM 712 O O . GLU A 1 89 ? 2.679 -2.879 -14.401 1.00 94.94 89 GLU A O 1
ATOM 717 N N . VAL A 1 90 ? 1.360 -1.217 -13.691 1.00 94.00 90 VAL A N 1
ATOM 718 C CA . VAL A 1 90 ? 1.394 -0.477 -14.959 1.00 94.00 90 VAL A CA 1
ATOM 719 C C . VAL A 1 90 ? 2.705 0.292 -15.093 1.00 94.00 90 VAL A C 1
ATOM 721 O O . VAL A 1 90 ? 3.303 0.267 -16.167 1.00 94.00 90 VAL A O 1
ATOM 724 N N . TRP A 1 91 ? 3.165 0.937 -14.021 1.00 92.56 91 TRP A N 1
ATOM 725 C CA . TRP A 1 91 ? 4.422 1.683 -14.010 1.00 92.56 91 TRP A CA 1
ATOM 726 C C . TRP A 1 91 ? 5.624 0.789 -14.321 1.00 92.56 91 TRP A C 1
ATOM 728 O O . TRP A 1 91 ? 6.394 1.095 -15.222 1.00 92.56 91 TRP A O 1
ATOM 738 N N . LYS A 1 92 ? 5.715 -0.378 -13.674 1.00 91.75 92 LYS A N 1
ATOM 739 C CA . LYS A 1 92 ? 6.779 -1.377 -13.877 1.00 91.75 92 LYS A CA 1
ATOM 740 C C . LYS A 1 92 ? 6.954 -1.857 -15.322 1.00 91.75 92 LYS A C 1
ATOM 742 O O . LYS A 1 92 ? 7.967 -2.480 -15.625 1.00 91.75 92 LYS A O 1
ATOM 747 N N . LYS A 1 93 ? 5.946 -1.670 -16.179 1.00 89.50 93 LYS A N 1
ATOM 748 C CA . LYS A 1 93 ? 5.946 -2.107 -17.587 1.00 89.50 93 LYS A CA 1
ATOM 749 C C . LYS A 1 93 ? 6.387 -1.016 -18.564 1.00 89.50 93 LYS A C 1
ATOM 751 O O . LYS A 1 93 ? 6.399 -1.288 -19.765 1.00 89.50 93 LYS A O 1
ATOM 756 N N . ARG A 1 94 ? 6.650 0.197 -18.078 1.00 82.38 94 ARG A N 1
ATOM 757 C CA . ARG A 1 94 ? 7.239 1.279 -18.872 1.00 82.38 94 ARG A CA 1
ATOM 758 C C . ARG A 1 94 ? 8.700 0.965 -19.189 1.00 82.38 94 ARG A C 1
ATOM 760 O O . ARG A 1 94 ? 9.101 1.271 -20.332 1.00 82.38 94 ARG A O 1
#

Secondary structure (DSSP, 8-state):
--GGGTHHHHHHHHHHTT---EEETTEEEEEEE-SS-EEEEEEEPPBTTEEEEEEEEEE-SSS---EEEEEEEGGGHHHHHHHHHHHHHHHTT-

Radius of gyration: 12.99 Å; chains: 1; bounding box: 32×24×34 Å

pLDDT: mean 93.19, std 6.71, range [59.47, 98.25]

Sequence (94 aa):
MSFASLDPGIERWAGAHGLRLMREEAVRFCYTSSERECFQIVVWAPVGNRLLIENFSIETIGDEELHEAWEVSVDNLFDGLEQALKMIEVWKKR